Protein AF-A0A6B3CXQ7-F1 (afdb_monomer_lite)

Secondary structure (DSSP, 8-state):
-------STT-HHHHHHHHHHHHHTT-------HHHHHHTTTTS-PPTT-S--GGGSS--S-SPTT--GGG--

Structure (mmCIF, N/CA/C/O backbone):
data_AF-A0A6B3CXQ7-F1
#
_entry.id   AF-A0A6B3CXQ7-F1
#
loop_
_atom_site.group_PDB
_atom_site.id
_atom_site.type_symbol
_atom_site.label_atom_id
_atom_site.label_alt_id
_atom_site.label_comp_id
_atom_site.label_asym_id
_atom_site.label_entity_id
_atom_site.label_seq_id
_atom_site.pdbx_PDB_ins_code
_atom_site.Cartn_x
_atom_site.Cartn_y
_atom_site.Cartn_z
_atom_site.occupancy
_atom_site.B_iso_or_equiv
_atom_site.auth_seq_id
_atom_site.auth_comp_id
_atom_site.auth_asym_id
_atom_site.auth_atom_id
_atom_site.pdbx_PDB_model_num
ATOM 1 N N . LEU A 1 1 ? -15.490 1.390 5.802 1.00 84.06 1 LEU A N 1
ATOM 2 C CA . LEU A 1 1 ? -14.546 2.237 5.037 1.00 84.06 1 LEU A CA 1
ATOM 3 C C . LEU A 1 1 ? -13.546 1.309 4.359 1.00 84.06 1 LEU A C 1
ATOM 5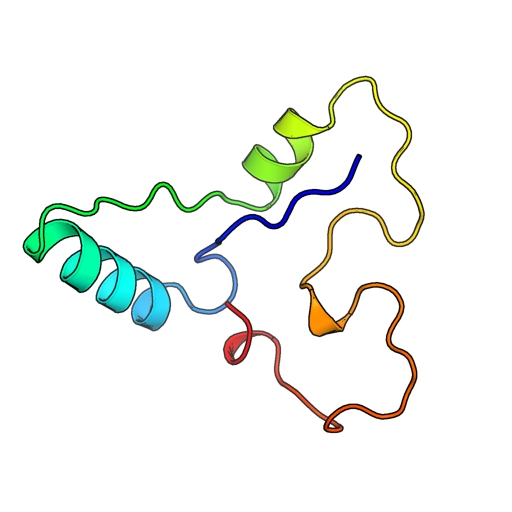 O O . LEU A 1 1 ? -13.223 0.294 4.958 1.00 84.06 1 LEU A O 1
ATOM 9 N N . ALA A 1 2 ? -13.096 1.626 3.148 1.00 92.44 2 ALA A N 1
ATOM 10 C CA . ALA A 1 2 ? -12.034 0.899 2.453 1.00 92.44 2 A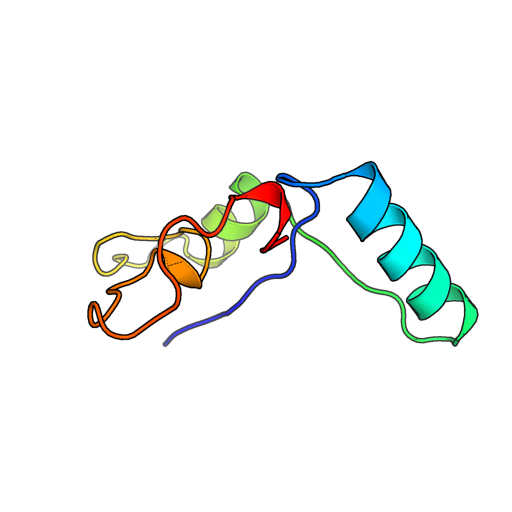LA A CA 1
ATOM 11 C C . ALA A 1 2 ? -11.112 1.910 1.758 1.00 92.44 2 ALA A C 1
ATOM 13 O O . ALA A 1 2 ? -11.565 3.002 1.410 1.00 92.44 2 ALA A O 1
ATOM 14 N N . MET A 1 3 ? -9.840 1.557 1.576 1.00 96.31 3 MET A N 1
ATOM 15 C CA . MET A 1 3 ? -8.842 2.401 0.919 1.00 96.31 3 MET A CA 1
ATOM 16 C C . MET A 1 3 ? -7.897 1.542 0.082 1.00 96.31 3 MET A C 1
ATOM 18 O O . MET A 1 3 ? -7.565 0.425 0.471 1.00 96.31 3 MET A O 1
ATOM 22 N N . THR A 1 4 ? -7.444 2.088 -1.044 1.00 96.75 4 THR A N 1
ATOM 23 C CA . THR A 1 4 ? -6.374 1.520 -1.870 1.00 96.75 4 THR A CA 1
ATOM 24 C C . THR A 1 4 ? -5.198 2.483 -1.837 1.00 96.75 4 THR A C 1
ATOM 26 O O . THR A 1 4 ? -5.377 3.686 -2.027 1.00 96.75 4 THR A O 1
ATOM 29 N N . ILE A 1 5 ? -4.009 1.964 -1.548 1.00 97.31 5 ILE A N 1
ATOM 30 C CA . ILE A 1 5 ? -2.803 2.754 -1.302 1.00 97.31 5 ILE A CA 1
ATOM 31 C C . ILE A 1 5 ? -1.745 2.286 -2.298 1.00 97.31 5 ILE A C 1
ATOM 33 O O . ILE A 1 5 ? -1.438 1.100 -2.338 1.00 97.31 5 ILE A O 1
ATOM 37 N N . GLY A 1 6 ? -1.207 3.205 -3.102 1.00 96.44 6 GLY A N 1
ATOM 38 C CA . GLY A 1 6 ? -0.076 2.898 -3.979 1.00 96.44 6 GLY A CA 1
ATOM 39 C C . GLY A 1 6 ? 1.208 2.718 -3.170 1.00 96.44 6 GLY A C 1
ATOM 40 O O . GLY A 1 6 ? 1.478 3.516 -2.264 1.00 96.44 6 GLY A O 1
ATOM 41 N N . THR A 1 7 ? 2.001 1.706 -3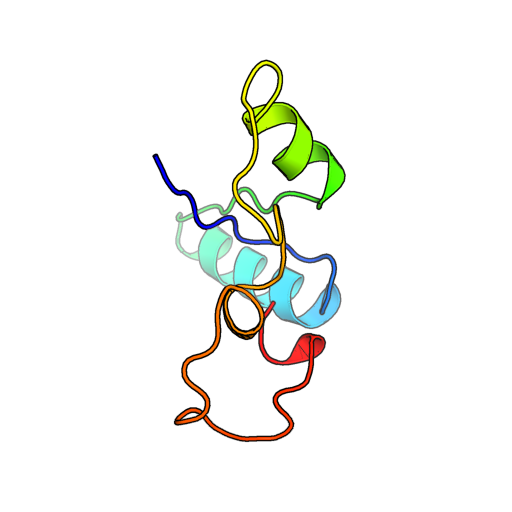.510 1.00 97.19 7 THR A N 1
ATOM 42 C CA . THR A 1 7 ? 3.246 1.363 -2.815 1.00 97.19 7 THR A CA 1
ATOM 43 C C . THR A 1 7 ? 4.346 1.014 -3.810 1.00 97.19 7 THR A C 1
ATOM 45 O O . THR A 1 7 ? 4.077 0.598 -4.926 1.00 97.19 7 THR A O 1
ATOM 48 N N . ALA A 1 8 ? 5.601 1.209 -3.415 1.00 96.44 8 ALA A N 1
ATOM 49 C CA . ALA A 1 8 ? 6.753 0.756 -4.188 1.00 96.44 8 ALA A CA 1
ATOM 50 C C . ALA A 1 8 ? 7.323 -0.572 -3.655 1.00 96.44 8 ALA A C 1
ATOM 52 O O . ALA A 1 8 ? 8.259 -1.095 -4.247 1.00 96.44 8 ALA A O 1
ATOM 53 N N . ASP A 1 9 ? 6.780 -1.122 -2.561 1.00 95.25 9 ASP A N 1
ATOM 54 C CA . ASP A 1 9 ? 7.399 -2.215 -1.796 1.00 95.25 9 ASP A CA 1
ATOM 55 C C . ASP A 1 9 ? 7.594 -3.510 -2.611 1.00 95.25 9 ASP A C 1
ATOM 57 O O . ASP A 1 9 ? 8.495 -4.292 -2.312 1.00 95.25 9 ASP A O 1
ATOM 61 N N . PHE A 1 10 ? 6.783 -3.729 -3.654 1.00 93.88 10 PHE A N 1
ATOM 62 C CA . PHE A 1 10 ? 6.811 -4.946 -4.480 1.00 93.88 10 PHE A CA 1
ATOM 63 C C . PHE A 1 10 ? 7.590 -4.799 -5.795 1.00 93.88 10 PHE A C 1
ATOM 65 O O . PHE A 1 10 ? 8.014 -5.805 -6.356 1.00 93.88 10 PHE A O 1
ATOM 72 N N . ALA A 1 11 ? 7.786 -3.569 -6.281 1.00 95.00 11 ALA A N 1
ATOM 73 C CA . ALA A 1 11 ? 8.536 -3.277 -7.508 1.00 95.00 11 ALA A CA 1
ATOM 74 C C . ALA A 1 11 ? 9.164 -1.864 -7.445 1.00 95.00 11 ALA A C 1
ATOM 76 O O . ALA A 1 11 ? 8.693 -0.933 -8.110 1.00 95.00 11 ALA A O 1
ATOM 77 N N . PRO A 1 12 ? 10.200 -1.650 -6.604 1.00 93.94 12 PRO A N 1
ATOM 78 C CA . PRO A 1 12 ? 10.681 -0.306 -6.285 1.00 93.94 12 PRO A CA 1
ATOM 79 C C . PRO A 1 12 ? 11.213 0.478 -7.488 1.00 93.94 12 PRO A C 1
ATOM 81 O O . PRO A 1 12 ? 10.995 1.688 -7.583 1.00 93.94 12 PRO A O 1
ATOM 84 N N . GLU A 1 13 ? 11.906 -0.197 -8.408 1.00 95.12 13 GLU A N 1
ATOM 85 C CA . GLU A 1 13 ? 12.494 0.440 -9.589 1.00 95.12 13 GLU A CA 1
ATOM 86 C C . GLU A 1 13 ? 11.415 0.825 -10.607 1.00 95.12 13 GLU A C 1
ATOM 88 O O . GLU A 1 13 ? 11.357 1.973 -11.064 1.00 95.12 13 GLU A O 1
ATOM 93 N N . GLU A 1 14 ? 10.517 -0.105 -10.934 1.00 94.38 14 GLU A N 1
ATOM 94 C CA . GLU A 1 14 ? 9.436 0.107 -11.891 1.00 94.38 14 GLU A CA 1
ATOM 95 C C . GLU A 1 14 ? 8.455 1.172 -11.401 1.00 94.38 14 GLU A C 1
ATOM 97 O O . GLU A 1 14 ? 8.162 2.123 -12.135 1.00 94.38 14 GLU A O 1
ATOM 102 N N . VAL A 1 15 ? 7.982 1.054 -10.157 1.00 93.88 15 VAL A N 1
ATOM 103 C CA . VAL A 1 15 ? 7.044 2.015 -9.566 1.00 93.88 15 VAL A CA 1
ATOM 104 C C . VAL A 1 15 ? 7.718 3.372 -9.367 1.00 93.88 15 VAL A C 1
ATOM 106 O O . VAL A 1 15 ? 7.112 4.405 -9.657 1.00 93.88 15 VAL A O 1
ATOM 109 N N . GLY A 1 16 ? 8.987 3.401 -8.946 1.00 93.88 16 GLY A N 1
ATOM 110 C CA . GLY A 1 16 ? 9.759 4.637 -8.815 1.00 93.88 16 GLY A CA 1
ATOM 111 C C . GLY A 1 16 ? 9.869 5.398 -10.139 1.00 93.88 16 GLY A C 1
ATOM 112 O O . GLY A 1 16 ? 9.657 6.614 -10.182 1.00 93.88 16 GLY A O 1
ATOM 113 N N . ARG A 1 17 ? 10.106 4.684 -11.246 1.00 95.25 17 ARG A N 1
ATOM 114 C CA . ARG A 1 17 ? 10.100 5.269 -12.595 1.00 95.25 17 ARG A CA 1
ATOM 115 C C . ARG A 1 17 ? 8.732 5.849 -12.955 1.00 95.25 17 ARG A C 1
ATOM 117 O O . ARG A 1 17 ? 8.667 6.970 -13.457 1.00 95.25 17 ARG A O 1
ATOM 124 N N . VAL A 1 18 ? 7.645 5.123 -12.686 1.00 94.44 18 VAL A N 1
ATOM 125 C CA . VAL A 1 18 ? 6.277 5.616 -12.929 1.00 94.44 18 VAL A CA 1
ATOM 126 C C . VAL A 1 18 ? 6.001 6.875 -12.104 1.00 94.44 18 VAL A C 1
ATOM 128 O O . VAL A 1 18 ? 5.544 7.875 -12.657 1.00 94.44 18 VAL A O 1
ATOM 131 N N . ALA A 1 19 ? 6.347 6.887 -10.817 1.00 95.31 19 ALA A N 1
ATOM 132 C CA . ALA A 1 19 ? 6.185 8.062 -9.963 1.00 95.31 19 ALA A CA 1
ATOM 133 C C . ALA A 1 19 ? 6.973 9.279 -10.485 1.00 95.31 19 ALA A C 1
ATOM 135 O O . ALA A 1 19 ? 6.460 10.400 -10.459 1.00 95.31 19 ALA A O 1
ATOM 136 N N . GLY A 1 20 ? 8.182 9.062 -11.015 1.00 96.38 20 GLY A N 1
ATOM 137 C CA . GLY A 1 20 ? 8.983 10.099 -11.671 1.00 96.38 20 GLY A CA 1
ATOM 138 C C . GLY A 1 20 ? 8.295 10.706 -12.899 1.00 96.38 20 GLY A C 1
ATOM 139 O O . GLY A 1 20 ? 8.235 11.929 -13.029 1.00 96.38 20 GLY A O 1
ATOM 140 N N . GLU A 1 21 ? 7.703 9.875 -13.760 1.00 97.06 21 GLU A N 1
ATOM 141 C CA . GLU A 1 21 ? 6.925 10.327 -14.925 1.00 97.06 21 GLU A CA 1
ATOM 142 C C . GLU A 1 21 ? 5.698 11.157 -14.523 1.00 97.06 21 GLU A C 1
ATOM 144 O O . GLU A 1 21 ? 5.393 12.182 -15.139 1.00 97.06 21 GLU A O 1
ATOM 149 N N . TYR A 1 22 ? 4.997 10.736 -13.470 1.00 96.56 22 TYR A N 1
ATOM 150 C CA . TYR A 1 22 ? 3.861 11.468 -12.910 1.00 96.56 22 TYR A CA 1
ATOM 151 C C . TYR A 1 22 ? 4.291 12.830 -12.345 1.00 96.56 22 TYR A C 1
ATOM 153 O O . TYR A 1 22 ? 3.679 13.856 -12.662 1.00 96.56 22 TYR A O 1
ATOM 161 N N . ALA A 1 23 ? 5.390 12.875 -11.587 1.00 96.88 23 ALA A N 1
ATOM 162 C CA . ALA A 1 23 ? 5.950 14.114 -11.053 1.00 96.88 23 ALA A CA 1
ATOM 163 C C . ALA A 1 23 ? 6.393 15.083 -12.165 1.00 96.88 23 ALA A C 1
ATOM 165 O O . ALA A 1 23 ? 6.085 16.273 -12.092 1.00 96.88 23 ALA A O 1
ATOM 166 N N . ALA A 1 24 ? 7.029 14.583 -13.232 1.00 97.19 24 ALA A N 1
ATOM 167 C CA . ALA A 1 24 ? 7.438 15.386 -14.389 1.00 97.19 24 ALA A CA 1
ATOM 168 C C . ALA A 1 24 ? 6.251 16.049 -15.117 1.00 97.19 24 ALA A C 1
ATOM 170 O O . ALA A 1 24 ? 6.413 17.086 -15.758 1.00 97.19 24 ALA A O 1
ATOM 171 N N . ARG A 1 25 ? 5.046 15.481 -14.984 1.00 97.62 25 ARG A N 1
ATOM 172 C CA . ARG A 1 25 ? 3.788 16.018 -15.533 1.00 97.62 25 ARG A CA 1
ATOM 173 C C . ARG A 1 25 ? 2.9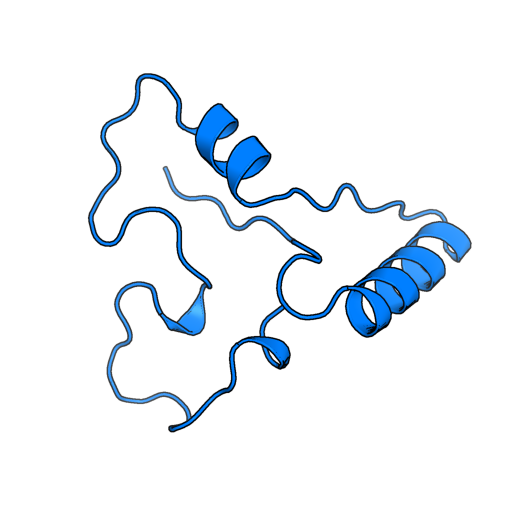99 16.860 -14.524 1.00 97.62 25 ARG A C 1
ATOM 175 O O . ARG A 1 25 ? 1.843 17.186 -14.778 1.00 97.62 25 ARG A O 1
ATOM 182 N N . GLY A 1 26 ? 3.602 17.212 -13.387 1.00 97.31 26 GLY A N 1
ATOM 183 C CA . GLY A 1 26 ? 2.973 18.028 -1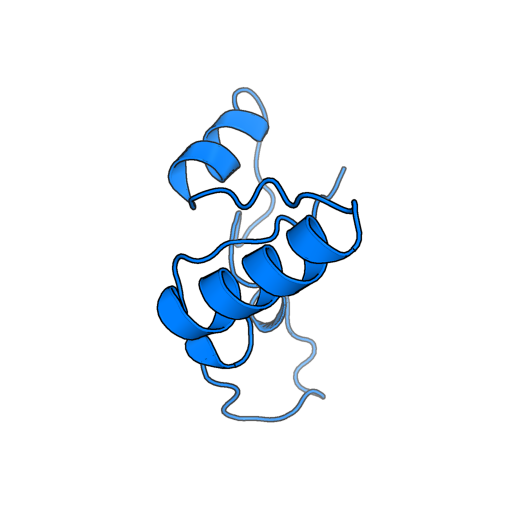2.347 1.00 97.31 26 GLY A CA 1
ATOM 184 C C . GLY A 1 26 ? 1.975 17.272 -11.464 1.00 97.31 26 GLY A C 1
ATOM 185 O O . GLY A 1 26 ? 1.152 17.906 -10.810 1.00 97.31 26 GLY A O 1
ATOM 186 N N . MET A 1 27 ? 2.036 15.937 -11.428 1.00 97.38 27 MET A N 1
ATOM 187 C CA . MET A 1 27 ? 1.147 15.076 -10.637 1.00 97.38 27 MET A CA 1
ATOM 188 C C . MET A 1 27 ? 1.950 14.220 -9.641 1.00 97.38 27 MET A C 1
ATOM 190 O O . MET A 1 27 ? 2.028 13.007 -9.809 1.00 97.38 27 MET A O 1
ATOM 194 N N . PRO A 1 28 ? 2.597 14.803 -8.617 1.00 95.38 28 PRO A N 1
ATOM 195 C CA . PRO A 1 28 ? 3.440 14.035 -7.703 1.00 95.38 28 PRO A CA 1
ATOM 196 C C . PRO A 1 28 ? 2.638 12.974 -6.932 1.00 95.38 28 PRO A C 1
ATOM 198 O O . PRO A 1 28 ? 1.566 13.253 -6.394 1.00 95.38 28 PRO A O 1
ATOM 201 N N . MET A 1 29 ? 3.184 11.759 -6.842 1.00 96.69 29 MET A N 1
ATOM 202 C CA . MET A 1 29 ? 2.597 10.651 -6.083 1.00 96.69 29 MET A CA 1
ATOM 203 C C . MET A 1 29 ? 3.231 10.545 -4.693 1.00 96.69 29 MET A C 1
ATOM 205 O O . MET A 1 29 ? 4.450 10.619 -4.555 1.00 96.69 29 MET A O 1
ATOM 209 N N . ARG A 1 30 ? 2.411 10.298 -3.662 1.00 95.88 30 ARG A N 1
ATOM 210 C CA . ARG A 1 30 ? 2.885 9.865 -2.338 1.00 95.88 30 ARG A CA 1
ATOM 211 C C . ARG A 1 30 ? 2.600 8.380 -2.165 1.00 95.88 30 ARG A C 1
ATOM 213 O O . ARG A 1 30 ? 1.569 8.000 -1.608 1.00 95.88 30 ARG A O 1
ATOM 220 N N . LEU A 1 31 ? 3.525 7.573 -2.672 1.00 97.00 31 LEU A N 1
ATOM 221 C CA . LEU A 1 31 ? 3.567 6.138 -2.408 1.00 97.00 31 LEU A CA 1
ATOM 222 C C . LEU A 1 31 ? 3.870 5.913 -0.931 1.00 97.00 31 LEU A C 1
ATOM 224 O O . LEU A 1 31 ? 4.579 6.730 -0.338 1.00 97.00 31 LEU A O 1
ATOM 228 N N . ARG A 1 32 ? 3.311 4.858 -0.345 1.00 97.69 32 ARG A N 1
ATOM 229 C CA . ARG A 1 32 ? 3.502 4.517 1.067 1.00 97.69 32 ARG A CA 1
ATOM 230 C C . ARG A 1 32 ? 4.031 3.105 1.227 1.00 97.69 32 ARG A C 1
ATOM 232 O O . ARG A 1 32 ? 3.694 2.240 0.422 1.00 97.69 32 ARG A O 1
ATOM 239 N N . THR A 1 33 ? 4.820 2.887 2.269 1.00 97.06 33 THR A N 1
ATOM 240 C CA . THR A 1 33 ? 5.191 1.530 2.682 1.00 97.06 33 THR A CA 1
ATOM 241 C C . THR A 1 33 ? 4.004 0.830 3.343 1.00 97.06 33 THR A C 1
ATOM 243 O O . THR A 1 33 ? 3.018 1.467 3.731 1.00 97.06 33 THR A O 1
ATOM 246 N N . MET A 1 34 ? 4.102 -0.485 3.517 1.00 95.56 34 MET A N 1
ATOM 247 C CA . MET A 1 34 ? 3.145 -1.256 4.316 1.00 95.56 34 MET A CA 1
ATOM 248 C C . MET A 1 34 ? 3.005 -0.718 5.748 1.00 95.56 34 MET A C 1
ATOM 250 O O . MET A 1 34 ? 1.897 -0.668 6.277 1.00 95.56 34 MET A O 1
ATOM 254 N N . GLU A 1 35 ? 4.094 -0.266 6.367 1.00 97.12 35 GLU A N 1
ATOM 255 C CA . GLU A 1 35 ? 4.085 0.304 7.723 1.00 97.12 35 GLU A CA 1
ATOM 256 C C . GLU A 1 35 ? 3.292 1.617 7.768 1.00 97.12 35 GLU A C 1
ATOM 258 O O . GLU A 1 35 ? 2.352 1.745 8.551 1.00 97.12 35 GLU A O 1
ATOM 263 N N . GLU A 1 36 ? 3.571 2.545 6.847 1.00 98.06 36 GLU A N 1
ATOM 264 C CA . GLU A 1 36 ? 2.817 3.800 6.714 1.00 98.06 36 GLU A CA 1
ATOM 265 C C . GLU A 1 36 ? 1.337 3.552 6.369 1.00 98.06 36 GLU A C 1
ATOM 267 O O . GLU A 1 36 ? 0.464 4.348 6.716 1.00 98.06 36 GLU A O 1
ATOM 272 N N . ALA A 1 37 ? 1.027 2.459 5.664 1.00 97.44 37 ALA A N 1
ATOM 273 C CA . ALA A 1 37 ? -0.348 2.045 5.413 1.00 97.44 37 ALA A CA 1
ATOM 274 C C . ALA A 1 37 ? -1.045 1.564 6.694 1.00 97.44 37 ALA A C 1
ATOM 276 O O . ALA A 1 37 ? -2.205 1.916 6.906 1.00 97.44 37 ALA A O 1
ATOM 277 N N . HIS A 1 38 ? -0.359 0.803 7.553 1.00 96.62 38 HIS A N 1
ATOM 278 C CA . HIS A 1 38 ? -0.897 0.350 8.839 1.00 96.62 38 HIS A CA 1
ATOM 279 C C . HIS A 1 38 ? -1.239 1.515 9.773 1.00 96.62 38 HIS A C 1
ATOM 281 O O . HIS A 1 38 ? -2.304 1.492 10.391 1.00 96.62 38 HIS A O 1
ATOM 287 N N . GLU A 1 39 ? -0.403 2.555 9.808 1.00 97.69 39 GLU A N 1
ATOM 288 C CA . GLU A 1 39 ? -0.640 3.765 10.610 1.00 97.69 39 GLU A CA 1
ATOM 289 C C . GLU A 1 39 ? -1.986 4.438 10.281 1.00 97.69 39 GLU A C 1
ATOM 291 O O . GLU A 1 39 ? -2.679 4.938 11.166 1.00 97.69 39 GLU A O 1
ATOM 296 N N . LEU A 1 40 ? -2.422 4.401 9.014 1.00 97.00 40 LEU A N 1
ATOM 297 C CA . LEU A 1 40 ? -3.696 5.000 8.588 1.00 97.00 40 LEU A CA 1
ATOM 298 C C . LEU A 1 40 ? -4.934 4.283 9.146 1.00 97.00 40 LEU A C 1
ATOM 300 O O . LEU A 1 40 ? -6.030 4.845 9.108 1.00 97.00 40 LEU A O 1
ATOM 304 N N . PHE A 1 41 ? -4.774 3.052 9.630 1.00 96.88 41 PHE A N 1
ATOM 305 C CA . PHE A 1 41 ? -5.850 2.244 10.201 1.00 96.88 41 PHE A CA 1
ATOM 306 C C . PHE A 1 41 ? -5.710 2.046 11.716 1.00 96.88 41 PHE A C 1
ATOM 308 O O . PHE A 1 41 ? -6.458 1.254 12.294 1.00 96.88 41 PHE A O 1
ATOM 315 N N . GLU A 1 42 ? -4.795 2.757 12.382 1.00 97.12 42 GLU A N 1
ATOM 316 C CA . GLU A 1 42 ? -4.680 2.694 13.839 1.00 97.12 42 GLU A CA 1
ATOM 317 C C . GLU A 1 42 ? -6.007 3.025 14.540 1.00 97.12 42 GLU A C 1
ATOM 319 O O . GLU A 1 42 ? -6.747 3.934 14.161 1.00 97.12 42 GLU A O 1
ATOM 324 N N . GLY A 1 43 ? -6.321 2.253 15.584 1.00 97.25 43 GLY A N 1
ATOM 325 C CA . GLY A 1 43 ? -7.569 2.383 16.340 1.00 97.25 43 GLY A CA 1
ATOM 326 C C . GLY A 1 43 ? -8.802 1.773 15.663 1.00 97.25 43 GLY A C 1
ATOM 327 O O . GLY A 1 43 ? -9.892 1.852 16.229 1.00 97.25 43 GLY A O 1
ATOM 328 N N . LEU A 1 44 ? -8.650 1.147 14.491 1.00 97.12 44 LEU A N 1
ATOM 329 C CA . LEU A 1 44 ? -9.719 0.430 13.796 1.00 97.12 44 LEU A CA 1
ATOM 330 C C . LEU A 1 44 ? -9.516 -1.088 13.867 1.00 97.12 44 LEU A C 1
ATOM 332 O O . LEU A 1 44 ? -8.396 -1.591 13.900 1.00 97.12 44 LEU A O 1
ATOM 336 N N . GLU A 1 45 ? -10.622 -1.828 13.832 1.00 97.31 45 GLU A N 1
ATOM 337 C CA . GLU A 1 45 ? -10.597 -3.272 13.611 1.00 97.31 45 GLU A CA 1
ATOM 338 C C . GLU A 1 45 ? -10.588 -3.552 12.103 1.00 97.31 45 GLU A C 1
ATOM 340 O O . GLU A 1 45 ? -11.534 -3.216 11.382 1.00 97.31 45 GLU A O 1
ATOM 345 N N . LEU A 1 46 ? -9.498 -4.141 11.608 1.00 97.25 46 LEU A N 1
ATOM 346 C CA . LEU A 1 46 ? -9.364 -4.491 10.198 1.00 97.25 46 LEU A CA 1
ATOM 347 C C . LEU A 1 46 ? -10.150 -5.763 9.877 1.00 97.25 46 LEU A C 1
ATOM 349 O O . LEU A 1 46 ? -9.930 -6.817 10.473 1.00 97.25 46 LEU A O 1
ATOM 353 N N . ALA A 1 47 ? -11.011 -5.687 8.863 1.00 97.44 47 ALA A N 1
ATOM 354 C CA . ALA A 1 47 ? -11.634 -6.875 8.296 1.00 97.44 47 ALA A CA 1
ATOM 355 C C . ALA A 1 47 ? -10.563 -7.780 7.670 1.00 97.44 47 ALA A C 1
ATOM 357 O O . ALA A 1 47 ? -9.716 -7.309 6.907 1.00 97.44 47 ALA A O 1
ATOM 358 N N . GLY A 1 48 ? -10.620 -9.083 7.963 1.00 95.75 48 GLY A N 1
ATOM 359 C CA . GLY A 1 48 ? -9.720 -10.068 7.359 1.00 95.75 48 GLY A CA 1
ATOM 360 C C . GLY A 1 48 ? -9.822 -10.039 5.827 1.00 95.75 48 GLY A C 1
ATOM 361 O O . GLY A 1 48 ? -10.934 -9.865 5.326 1.00 95.75 48 GLY A O 1
ATOM 362 N N . PRO A 1 49 ? -8.712 -10.192 5.079 1.00 96.56 49 PRO A N 1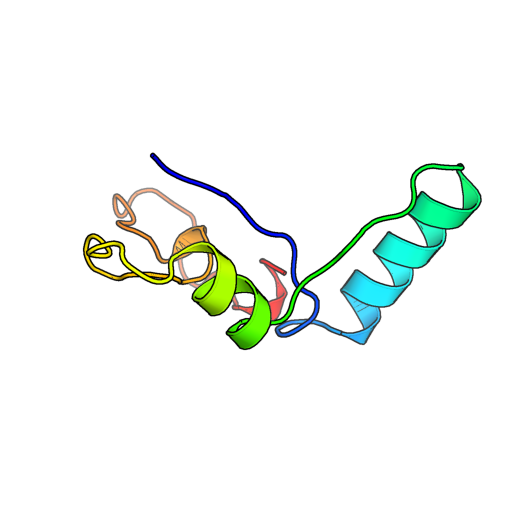
ATOM 363 C CA . PRO A 1 49 ? -7.353 -10.528 5.535 1.00 96.56 49 PRO A CA 1
ATOM 364 C C . PRO A 1 49 ? -6.516 -9.350 6.080 1.00 96.56 49 PRO A C 1
ATOM 366 O O . PRO A 1 49 ? -5.333 -9.525 6.347 1.00 96.56 49 PRO A O 1
ATOM 369 N N . GLY A 1 50 ? -7.096 -8.161 6.259 1.00 97.12 50 GLY A N 1
ATOM 370 C CA . GLY A 1 50 ? -6.372 -6.951 6.644 1.00 97.12 50 GLY A CA 1
ATOM 371 C C . GLY A 1 50 ? -5.815 -6.206 5.432 1.00 97.12 50 GLY A C 1
ATOM 372 O O . GLY A 1 50 ? -6.474 -6.131 4.393 1.00 97.12 50 GLY A O 1
ATOM 373 N N . ILE A 1 51 ? -4.616 -5.635 5.572 1.00 97.19 51 ILE A N 1
ATOM 374 C CA . ILE A 1 51 ? -3.930 -4.904 4.497 1.00 97.19 51 ILE A CA 1
ATOM 375 C C . ILE A 1 51 ? -3.105 -5.900 3.677 1.00 97.19 51 ILE A C 1
ATOM 377 O O . ILE A 1 51 ? -2.148 -6.485 4.174 1.00 97.19 51 ILE A O 1
ATOM 381 N N . VAL A 1 52 ? -3.490 -6.094 2.418 1.00 96.81 52 VAL A N 1
ATOM 382 C CA . VAL A 1 52 ? -2.808 -6.952 1.437 1.00 96.81 52 VAL A CA 1
ATOM 383 C C . VAL A 1 52 ? -2.869 -6.286 0.060 1.00 96.81 52 VAL A C 1
ATOM 385 O O . VAL A 1 52 ? -3.669 -5.371 -0.148 1.00 96.81 52 VAL A O 1
ATOM 388 N N . GLN A 1 53 ? -2.069 -6.750 -0.904 1.00 96.25 53 GLN A N 1
ATOM 389 C CA . GLN A 1 53 ? -2.214 -6.319 -2.300 1.00 96.25 53 GLN A CA 1
ATOM 390 C C . GLN A 1 53 ? -3.631 -6.603 -2.808 1.00 96.25 53 GLN A C 1
ATOM 392 O O . GLN A 1 53 ? -4.213 -7.640 -2.491 1.00 96.25 53 GLN A O 1
ATOM 397 N N . VAL A 1 54 ? -4.177 -5.697 -3.623 1.00 95.38 54 VAL A N 1
ATOM 398 C CA . VAL A 1 54 ? -5.606 -5.694 -3.987 1.00 95.38 54 VAL A CA 1
ATOM 399 C C . VAL A 1 54 ? -6.092 -7.020 -4.583 1.00 95.38 54 VAL A C 1
ATOM 401 O O . VAL A 1 54 ? -7.182 -7.473 -4.256 1.00 95.38 54 VAL A O 1
ATOM 404 N N . HIS A 1 55 ? -5.259 -7.694 -5.379 1.00 94.38 55 HIS A N 1
ATOM 405 C CA . HIS A 1 55 ? -5.593 -8.973 -6.013 1.00 94.38 55 HIS A CA 1
ATOM 406 C C . HIS A 1 55 ? -5.668 -10.160 -5.028 1.00 94.38 55 HIS A C 1
ATOM 408 O O . HIS A 1 55 ? -6.164 -11.225 -5.387 1.00 94.38 55 HIS A O 1
ATOM 414 N N . LYS A 1 56 ? -5.205 -9.987 -3.781 1.00 95.00 56 LYS A N 1
ATOM 415 C CA . LYS A 1 56 ? -5.253 -10.991 -2.702 1.00 95.00 56 LYS A CA 1
ATOM 416 C C . LYS A 1 56 ? -6.395 -10.754 -1.709 1.00 95.00 56 LYS A C 1
ATOM 418 O O . LYS A 1 56 ? -6.644 -11.606 -0.856 1.00 95.00 56 LYS A O 1
ATOM 423 N N . TRP A 1 57 ? -7.083 -9.612 -1.773 1.00 96.00 57 TRP A N 1
ATOM 424 C CA . TRP A 1 57 ? -8.163 -9.283 -0.842 1.00 96.00 57 TRP A CA 1
ATOM 425 C C . TRP A 1 57 ? -9.489 -9.885 -1.331 1.00 96.00 57 TRP A C 1
ATOM 427 O O . TRP A 1 57 ? -10.082 -9.376 -2.275 1.00 96.00 57 TRP A O 1
ATOM 437 N N . HIS A 1 58 ? -9.937 -10.977 -0.696 1.00 95.25 58 HIS A N 1
ATOM 438 C CA . HIS A 1 58 ? -11.158 -11.731 -1.055 1.00 95.25 58 HIS A CA 1
ATOM 439 C C . HIS A 1 58 ? -11.323 -11.985 -2.568 1.00 95.25 58 HIS A C 1
ATOM 441 O O . HIS A 1 58 ? -12.323 -11.562 -3.151 1.00 95.25 58 HIS A O 1
ATOM 447 N N . PRO A 1 59 ? -10.365 -12.669 -3.225 1.00 94.12 59 PRO A N 1
ATOM 448 C CA . PRO A 1 59 ? -10.498 -13.001 -4.638 1.00 94.12 59 PRO A CA 1
ATOM 449 C C . PRO A 1 59 ? -11.713 -13.911 -4.863 1.00 94.12 59 PRO A C 1
ATOM 451 O O . PRO A 1 59 ? -11.948 -14.858 -4.112 1.00 94.12 59 PRO A O 1
ATOM 454 N N . ASP A 1 60 ? -12.461 -13.656 -5.933 1.00 92.81 60 ASP A N 1
ATOM 455 C CA . ASP A 1 60 ? -13.656 -14.429 -6.301 1.00 92.81 60 ASP A CA 1
ATOM 456 C C . ASP A 1 60 ? -13.342 -15.728 -7.071 1.00 92.81 60 ASP A C 1
ATOM 458 O O . ASP A 1 60 ? -14.240 -16.503 -7.396 1.00 92.81 60 ASP A O 1
ATOM 462 N N . GLY A 1 61 ? -12.060 -15.973 -7.361 1.00 87.94 61 GLY A N 1
ATOM 463 C CA . GLY A 1 61 ? -11.579 -17.136 -8.105 1.00 87.94 61 GLY A CA 1
ATOM 464 C C . GLY A 1 61 ? -11.785 -17.058 -9.621 1.00 87.94 61 GLY A C 1
ATOM 465 O O . GLY A 1 61 ? -11.455 -18.020 -10.314 1.00 87.94 61 GLY A O 1
ATOM 466 N N . THR A 1 62 ? -12.303 -15.943 -10.144 1.00 89.69 62 THR A N 1
ATOM 467 C CA . THR A 1 62 ? -12.563 -15.745 -11.581 1.00 89.69 62 THR A CA 1
ATOM 468 C C . THR A 1 62 ? -11.474 -14.945 -12.299 1.00 89.69 62 THR A C 1
ATOM 470 O O . THR A 1 62 ? -11.434 -14.934 -13.529 1.00 89.69 62 THR A O 1
ATOM 473 N N . GLY A 1 63 ? -10.584 -14.299 -11.540 1.00 82.00 63 GLY A N 1
ATOM 474 C CA . GLY A 1 63 ? -9.450 -13.540 -12.063 1.00 82.00 63 GLY A CA 1
ATOM 475 C C . GLY A 1 63 ? -8.350 -14.401 -12.695 1.00 82.00 63 GLY A C 1
ATOM 476 O O . GLY A 1 63 ? -8.344 -15.632 -12.589 1.00 82.00 63 GLY A O 1
ATOM 477 N N . GLU A 1 64 ? -7.396 -13.729 -13.345 1.00 83.69 64 GLU A N 1
ATOM 478 C CA . GLU A 1 64 ? -6.193 -14.378 -13.870 1.00 83.69 64 GLU A CA 1
ATOM 479 C C . GLU A 1 64 ? -5.445 -15.116 -12.754 1.00 83.69 64 GLU A C 1
ATOM 481 O O . GLU A 1 64 ? -5.258 -14.615 -11.644 1.00 83.69 64 GLU A O 1
ATOM 486 N N . GLN A 1 65 ? -5.033 -16.343 -13.058 1.00 83.25 65 GLN A N 1
ATOM 487 C CA . GLN A 1 65 ? -4.310 -17.194 -12.123 1.00 83.25 65 GLN A CA 1
ATOM 488 C C . GLN A 1 65 ? -2.812 -16.906 -12.213 1.00 83.25 65 GLN A C 1
ATOM 490 O O . GLN A 1 65 ? -2.273 -16.745 -13.306 1.00 83.25 65 GLN A O 1
ATOM 495 N N . GLY A 1 66 ? -2.128 -16.906 -11.068 1.00 86.00 66 GLY A N 1
ATOM 496 C CA . GLY A 1 66 ? -0.671 -16.752 -11.019 1.00 86.00 66 GLY A CA 1
ATOM 497 C C . GLY A 1 66 ? -0.163 -15.324 -11.235 1.00 86.00 66 GLY A C 1
ATOM 498 O O . GLY A 1 66 ? 0.989 -15.161 -11.632 1.00 86.00 66 GLY A O 1
ATOM 499 N N . ILE A 1 67 ? -0.993 -14.309 -10.968 1.00 92.00 67 ILE A N 1
ATOM 500 C CA . ILE A 1 67 ? -0.550 -12.910 -10.905 1.00 92.00 67 ILE A CA 1
ATOM 501 C C . ILE A 1 67 ? 0.573 -12.803 -9.868 1.00 92.00 67 ILE A C 1
ATOM 503 O O . ILE A 1 67 ? 0.416 -13.259 -8.733 1.00 92.00 67 ILE A O 1
ATOM 507 N N . ARG A 1 68 ? 1.713 -12.235 -10.269 1.00 93.00 68 ARG A N 1
ATOM 508 C CA . ARG A 1 68 ? 2.874 -12.067 -9.392 1.00 93.00 68 ARG A CA 1
ATOM 509 C C . ARG A 1 68 ? 2.733 -10.776 -8.599 1.00 93.00 68 ARG A C 1
ATOM 511 O O . ARG A 1 68 ? 2.173 -9.798 -9.086 1.00 93.00 68 ARG A O 1
ATOM 518 N N . ASP A 1 69 ? 3.309 -10.751 -7.405 1.00 92.88 69 ASP A N 1
ATOM 519 C CA . ASP A 1 69 ? 3.247 -9.584 -6.521 1.00 92.88 69 ASP A CA 1
ATOM 520 C C . ASP A 1 69 ? 3.828 -8.325 -7.184 1.00 92.88 69 ASP A C 1
ATOM 522 O O . ASP A 1 69 ? 3.243 -7.253 -7.076 1.00 92.88 69 ASP A O 1
ATOM 526 N N . GLU A 1 70 ? 4.930 -8.462 -7.920 1.00 92.88 70 GLU A N 1
ATOM 527 C CA . GLU A 1 70 ? 5.583 -7.367 -8.653 1.00 92.88 70 GLU A CA 1
ATOM 528 C C . GLU A 1 70 ? 4.735 -6.797 -9.803 1.00 92.88 70 GLU A C 1
ATOM 530 O O . GLU A 1 70 ? 4.905 -5.638 -10.173 1.00 92.88 70 GLU A O 1
ATOM 535 N N . ASP A 1 71 ? 3.788 -7.577 -10.340 1.00 91.81 71 ASP A N 1
ATOM 536 C CA . ASP A 1 71 ? 2.893 -7.129 -11.414 1.00 91.81 71 ASP A CA 1
ATOM 537 C C . ASP A 1 71 ? 1.742 -6.254 -10.876 1.00 91.81 71 ASP A C 1
ATOM 539 O O . ASP A 1 71 ? 1.026 -5.613 -11.648 1.00 91.81 71 ASP A O 1
ATOM 543 N N . VAL A 1 72 ? 1.553 -6.219 -9.549 1.00 88.25 72 VAL A N 1
ATOM 544 C CA . VAL A 1 72 ? 0.501 -5.459 -8.855 1.00 88.25 72 VAL A CA 1
ATOM 545 C C . VAL A 1 72 ? 1.129 -4.596 -7.758 1.00 88.25 72 VAL A C 1
ATOM 547 O O . VAL A 1 72 ? 0.863 -4.781 -6.564 1.00 88.25 72 VAL A O 1
ATOM 550 N N . ALA A 1 73 ? 1.981 -3.665 -8.181 1.00 78.94 73 ALA A N 1
ATOM 551 C CA . ALA A 1 73 ? 2.657 -2.686 -7.331 1.00 78.94 73 ALA A CA 1
ATOM 552 C C . ALA A 1 73 ? 2.026 -1.285 -7.456 1.00 78.94 73 ALA A C 1
ATOM 554 O O . ALA A 1 73 ? 1.765 -0.844 -8.601 1.00 78.94 73 ALA A O 1
#

Foldseek 3Di:
DDDDAAACVQPVVVVVVVQVVCVVVVRHDDHDDPVRVVVVQPPHDADPPGDDQPCPGPHPPPDDPPDDSNNRD

Sequence (73 aa):
LAMTIGTADFAPEEVGRVAGEYAARGMPMRLRTMEEAHELFEGLELAGPGIVQVHKWHPDGTGEQGIRDEDVA

pLDDT: mean 94.5, std 4.07, range [78.94, 98.06]

Radius of gyration: 13.98 Å; chains: 1; bounding box: 27×35×32 Å